Protein AF-A0AAP5C6S9-F1 (afdb_monomer_lite)

Secondary structure (DSSP, 8-state):
------------------------------------------------------------------PPPHHHHHHHHHHHHHHTTSSSGGG-EEEEEEE-TTS-EEEEEE-B-TTS-B---EEEEEESTTSSS-EEEES-THHHHHHHHHHT---

Organism: NCBI:txid86188

Structure (mmCIF, N/CA/C/O backbone):
data_AF-A0AAP5C6S9-F1
#
_entry.id   AF-A0AAP5C6S9-F1
#
loop_
_atom_site.group_PDB
_atom_site.id
_atom_site.type_symbol
_atom_site.label_atom_id
_atom_site.label_alt_id
_atom_site.label_comp_id
_atom_site.label_asym_id
_atom_site.label_entity_id
_atom_site.label_seq_id
_atom_site.pdbx_PDB_ins_code
_atom_site.Cartn_x
_atom_site.Cartn_y
_atom_site.Cartn_z
_atom_site.occupancy
_atom_site.B_iso_or_equiv
_atom_site.auth_seq_id
_atom_site.auth_comp_id
_atom_site.auth_asym_id
_atom_site.auth_atom_id
_atom_site.pdbx_PDB_model_num
ATOM 1 N N . MET A 1 1 ? -45.036 -60.422 27.571 1.00 41.84 1 MET A N 1
ATOM 2 C CA . MET A 1 1 ? -44.403 -61.386 26.641 1.00 41.84 1 MET A CA 1
ATOM 3 C C . MET A 1 1 ? -43.185 -60.678 26.048 1.00 41.84 1 MET A C 1
ATOM 5 O O . MET A 1 1 ? -43.382 -59.704 25.349 1.00 41.84 1 MET A O 1
ATOM 9 N N . LYS A 1 2 ? -42.000 -60.770 26.662 1.00 41.84 2 LYS A N 1
ATOM 10 C CA . LYS A 1 2 ? -40.972 -61.835 26.614 1.00 41.84 2 LYS A CA 1
ATOM 11 C C . LYS A 1 2 ? -40.140 -61.866 25.307 1.00 41.84 2 LYS A C 1
ATOM 13 O O . LYS A 1 2 ? -40.613 -62.441 24.343 1.00 41.84 2 LYS A O 1
ATOM 18 N N . ILE A 1 3 ? -38.904 -61.327 25.436 1.00 47.78 3 ILE A N 1
ATOM 19 C CA . ILE A 1 3 ? -37.559 -61.795 24.977 1.00 47.78 3 ILE A CA 1
ATOM 20 C C . ILE A 1 3 ? -37.392 -61.972 23.440 1.00 47.78 3 ILE A C 1
ATOM 22 O O . ILE A 1 3 ? -38.261 -62.531 22.799 1.00 47.78 3 ILE A O 1
ATOM 26 N N . SER A 1 4 ? -36.330 -61.571 22.728 1.00 49.06 4 SER A N 1
ATOM 27 C CA . SER A 1 4 ? -34.896 -61.514 23.050 1.00 49.06 4 SER A CA 1
ATOM 28 C C . SER A 1 4 ? -34.125 -60.734 21.971 1.00 49.06 4 SER A C 1
ATOM 30 O O . SER A 1 4 ? -34.441 -60.860 20.792 1.00 49.06 4 SER A O 1
ATOM 32 N N . HIS A 1 5 ? -33.059 -60.029 22.360 1.00 51.12 5 HIS A N 1
ATOM 33 C CA . HIS A 1 5 ? -31.910 -59.780 21.476 1.00 51.12 5 HIS A CA 1
ATOM 34 C C . HIS A 1 5 ? -31.039 -61.047 21.410 1.00 51.12 5 HIS A C 1
ATOM 36 O O . HIS A 1 5 ? -31.059 -61.837 22.360 1.00 51.12 5 HIS A O 1
ATOM 42 N N . PRO A 1 6 ? -30.182 -61.181 20.385 1.00 62.97 6 PRO A N 1
ATOM 43 C CA . PRO A 1 6 ? -28.791 -61.423 20.748 1.00 62.97 6 PRO A CA 1
ATOM 44 C C . PRO A 1 6 ? -27.806 -60.509 20.010 1.00 62.97 6 PRO A C 1
ATOM 46 O O . PRO A 1 6 ? -27.752 -60.433 18.786 1.00 62.97 6 PRO A O 1
ATOM 49 N N . VAL A 1 7 ? -26.994 -59.855 20.837 1.00 61.59 7 VAL A N 1
ATOM 50 C CA . VAL A 1 7 ? -25.655 -59.340 20.548 1.00 61.59 7 VAL A CA 1
ATOM 51 C C . VAL A 1 7 ? -24.711 -60.533 20.399 1.00 61.59 7 VAL A C 1
ATOM 53 O O . VAL A 1 7 ? -24.598 -61.299 21.350 1.00 61.59 7 VAL A O 1
ATOM 56 N N . VAL A 1 8 ? -24.027 -60.676 19.261 1.00 55.69 8 VAL A N 1
ATOM 57 C CA . VAL A 1 8 ? -22.912 -61.617 19.004 1.00 55.69 8 VAL A CA 1
ATOM 58 C C . VAL A 1 8 ? -22.185 -61.079 17.745 1.00 55.69 8 VAL A C 1
ATOM 60 O O . VAL A 1 8 ? -22.870 -60.747 16.789 1.00 55.69 8 VAL A O 1
ATOM 63 N N . LEU A 1 9 ? -20.870 -60.898 17.594 1.00 53.03 9 LEU A N 1
ATOM 64 C CA . LEU A 1 9 ? -19.683 -61.297 18.343 1.00 53.03 9 LEU A CA 1
ATOM 65 C C . LEU A 1 9 ? -18.568 -60.264 18.087 1.00 53.03 9 LEU A C 1
ATOM 67 O O . LEU A 1 9 ? -18.378 -59.771 16.977 1.00 53.03 9 LEU A O 1
ATOM 71 N N . VAL A 1 10 ? -17.820 -60.002 19.151 1.00 53.41 10 VAL A N 1
ATOM 72 C CA . VAL A 1 10 ? -16.503 -59.365 19.204 1.00 53.41 10 VAL A CA 1
ATOM 73 C C . VAL A 1 10 ? -15.441 -60.283 18.575 1.00 53.41 10 VAL A C 1
ATOM 75 O O . VAL A 1 10 ? -15.495 -61.492 18.768 1.00 53.41 10 VAL A O 1
ATOM 78 N N . GLY A 1 11 ? -14.430 -59.721 17.907 1.00 46.84 11 GLY A N 1
ATOM 79 C CA 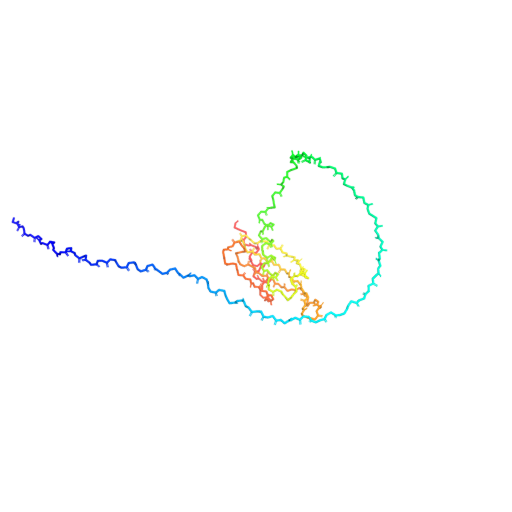. GLY A 1 11 ? -13.190 -60.433 17.550 1.00 46.84 11 GLY A CA 1
ATOM 80 C C . GLY A 1 11 ? -12.418 -59.690 16.459 1.00 46.84 11 GLY A C 1
ATOM 81 O O . GLY A 1 11 ? -12.682 -59.876 15.282 1.00 46.84 11 GLY A O 1
ATOM 82 N N . VAL A 1 12 ? -11.650 -58.648 16.787 1.00 57.97 12 VAL A N 1
ATOM 83 C CA . VAL A 1 12 ? -10.209 -58.707 17.117 1.00 57.97 12 VAL A CA 1
ATOM 84 C C . VAL A 1 12 ? -9.408 -59.546 16.119 1.00 57.97 12 VAL A C 1
ATOM 86 O O . VAL A 1 12 ? -9.286 -60.752 16.294 1.00 57.97 12 VAL A O 1
ATOM 89 N N . VAL A 1 13 ? -8.747 -58.882 15.165 1.00 55.34 13 VAL A N 1
ATOM 90 C CA . VAL A 1 13 ? -7.414 -59.303 14.715 1.00 55.34 13 VAL A CA 1
ATOM 91 C C . VAL A 1 13 ? -6.522 -58.068 14.587 1.00 55.34 13 VAL A C 1
ATOM 93 O O . VAL A 1 13 ? -6.676 -57.249 13.690 1.00 55.34 13 VAL A O 1
ATOM 96 N N . ALA A 1 14 ? -5.647 -57.962 15.585 1.00 51.06 14 ALA A N 1
ATOM 97 C CA . ALA A 1 14 ? -4.292 -57.423 15.585 1.00 51.06 14 ALA A CA 1
ATOM 98 C C . ALA A 1 14 ? -3.964 -56.202 14.707 1.00 51.06 14 ALA A C 1
ATOM 100 O O . ALA A 1 14 ? -3.798 -56.279 13.492 1.00 51.06 14 ALA A O 1
ATOM 101 N N . ALA A 1 15 ? -3.675 -55.102 15.404 1.00 46.59 15 ALA A N 1
ATOM 102 C CA . ALA A 1 15 ? -2.743 -54.089 14.946 1.00 46.59 15 ALA A CA 1
ATOM 103 C C . ALA A 1 15 ? -1.389 -54.729 14.591 1.00 46.59 15 ALA A C 1
ATOM 105 O O . ALA A 1 15 ? -0.768 -55.380 15.432 1.00 46.59 15 ALA A O 1
ATOM 106 N N . VAL A 1 16 ? -0.901 -54.479 13.378 1.00 53.50 16 VAL A N 1
ATOM 107 C CA . VAL A 1 16 ? 0.527 -54.573 13.068 1.00 53.50 16 VAL A CA 1
ATOM 108 C C . VAL A 1 16 ? 1.014 -53.149 12.851 1.00 53.50 16 VAL A C 1
ATOM 110 O O . VAL A 1 16 ? 0.911 -52.584 11.765 1.00 53.50 16 VAL A O 1
ATOM 113 N N . ALA A 1 17 ? 1.498 -52.544 13.932 1.00 47.81 17 ALA A N 1
ATOM 114 C CA . ALA A 1 17 ? 2.288 -51.329 13.871 1.00 47.81 17 ALA A CA 1
ATOM 115 C C . ALA A 1 17 ? 3.675 -51.700 13.328 1.00 47.81 17 ALA A C 1
ATOM 117 O O . ALA A 1 17 ? 4.542 -52.153 14.072 1.00 47.81 17 ALA A O 1
ATOM 118 N N . ALA A 1 18 ? 3.883 -51.533 12.023 1.00 54.06 18 ALA A N 1
ATOM 119 C CA . ALA A 1 18 ? 5.223 -51.495 11.459 1.00 54.06 18 ALA A CA 1
ATOM 120 C C . ALA A 1 18 ? 5.743 -50.059 11.587 1.00 54.06 18 ALA A C 1
ATOM 122 O O . ALA A 1 18 ? 5.424 -49.177 10.791 1.00 54.06 18 ALA A O 1
ATOM 123 N N . ALA A 1 19 ? 6.515 -49.826 12.645 1.00 51.94 19 ALA A N 1
ATOM 124 C CA . ALA A 1 19 ? 7.357 -48.654 12.774 1.00 51.94 19 ALA A CA 1
ATOM 125 C C . ALA A 1 19 ? 8.422 -48.683 11.668 1.00 51.94 19 ALA A C 1
ATOM 127 O O . ALA A 1 19 ? 9.281 -49.561 11.648 1.00 51.94 19 ALA A O 1
ATOM 128 N N . ALA A 1 20 ? 8.380 -47.713 10.762 1.00 56.59 20 ALA A N 1
ATOM 129 C CA . ALA A 1 20 ? 9.511 -47.370 9.914 1.00 56.59 20 ALA A CA 1
ATOM 130 C C . ALA A 1 20 ? 9.600 -45.844 9.859 1.00 56.59 20 ALA A C 1
ATOM 132 O O . ALA A 1 20 ? 8.823 -45.156 9.201 1.00 56.59 20 ALA A O 1
ATOM 133 N N . THR A 1 21 ? 10.529 -45.325 10.652 1.00 49.12 21 THR A N 1
ATOM 134 C CA . THR A 1 21 ? 11.008 -43.946 10.663 1.00 49.12 21 THR A CA 1
ATOM 135 C C . THR A 1 21 ? 11.398 -43.500 9.255 1.00 49.12 21 THR A C 1
ATOM 137 O O . THR A 1 21 ? 12.398 -43.974 8.718 1.00 49.12 21 THR A O 1
ATOM 140 N N . TRP A 1 22 ? 10.657 -42.559 8.668 1.00 53.88 22 TRP A N 1
ATOM 141 C CA . TRP A 1 22 ? 11.114 -41.833 7.482 1.00 53.88 22 TRP A CA 1
ATOM 142 C C . TRP A 1 22 ? 12.163 -40.806 7.910 1.00 53.88 22 TRP A C 1
ATOM 144 O O . TRP A 1 22 ? 11.858 -39.684 8.310 1.00 53.88 22 TRP A O 1
ATOM 154 N N . MET A 1 23 ? 13.419 -41.250 7.887 1.00 55.03 23 MET A N 1
ATOM 155 C CA . MET A 1 23 ? 14.596 -40.401 7.996 1.00 55.03 23 MET A CA 1
ATOM 156 C C . MET A 1 23 ? 14.756 -39.559 6.726 1.00 55.03 23 MET A C 1
ATOM 158 O O . MET A 1 23 ? 14.688 -40.056 5.605 1.00 55.03 23 MET A O 1
ATOM 162 N N . HIS A 1 24 ? 14.995 -38.271 6.958 1.00 53.75 24 HIS A N 1
ATOM 163 C CA . HIS A 1 24 ? 15.529 -37.278 6.031 1.00 53.75 24 HIS A CA 1
ATOM 164 C C . HIS A 1 24 ? 16.651 -37.858 5.149 1.00 53.75 24 HIS A C 1
ATOM 166 O O . HIS A 1 24 ? 17.688 -38.267 5.671 1.00 53.75 24 HIS A O 1
ATOM 172 N N . GLN A 1 25 ? 16.490 -37.822 3.824 1.00 60.97 25 GLN A N 1
ATOM 173 C CA . GLN A 1 25 ? 17.585 -38.086 2.887 1.00 60.97 25 GLN A CA 1
ATOM 174 C C . GLN A 1 25 ? 18.036 -36.766 2.255 1.00 60.97 25 GLN A C 1
ATOM 176 O O . GLN A 1 25 ? 17.544 -36.322 1.221 1.00 60.97 25 GLN A O 1
ATOM 181 N N . SER A 1 26 ? 18.986 -36.128 2.926 1.00 56.62 26 SER A N 1
ATOM 182 C CA . SER A 1 26 ? 19.771 -35.009 2.419 1.00 56.62 26 SER A CA 1
ATOM 183 C C . SER A 1 26 ? 20.707 -35.522 1.320 1.00 56.62 26 SER A C 1
ATOM 185 O O . SER A 1 26 ? 21.606 -36.314 1.605 1.00 56.62 26 SER A O 1
ATOM 187 N N . HIS A 1 27 ? 20.545 -35.069 0.077 1.00 67.62 27 HIS A N 1
ATOM 188 C CA . HIS A 1 27 ? 21.575 -35.242 -0.949 1.00 67.62 27 HIS A CA 1
ATOM 189 C C . HIS A 1 27 ? 22.386 -33.954 -1.065 1.00 67.62 27 HIS A C 1
ATOM 191 O O . HIS A 1 27 ? 21.922 -32.951 -1.596 1.00 67.62 27 HIS A O 1
ATOM 197 N N . ASN A 1 28 ? 23.601 -33.993 -0.524 1.00 55.22 28 ASN A N 1
ATOM 198 C CA . ASN A 1 28 ? 24.569 -32.909 -0.569 1.00 55.22 28 ASN A CA 1
ATOM 199 C C . ASN A 1 28 ? 25.974 -33.513 -0.693 1.00 55.22 28 ASN A C 1
ATOM 201 O O . ASN A 1 28 ? 26.494 -33.930 0.333 1.00 55.22 28 ASN A O 1
ATOM 205 N N . ILE A 1 29 ? 26.565 -33.592 -1.899 1.00 51.78 29 ILE A N 1
ATOM 206 C CA . ILE A 1 29 ? 28.019 -33.782 -2.144 1.00 51.78 29 ILE A CA 1
ATOM 207 C C . ILE A 1 29 ? 28.365 -33.196 -3.537 1.00 51.78 29 ILE A C 1
ATOM 209 O O . ILE A 1 29 ? 27.855 -33.707 -4.527 1.00 51.78 29 ILE A O 1
ATOM 213 N N . ARG A 1 30 ? 29.002 -32.010 -3.634 1.00 57.19 30 ARG A N 1
ATOM 214 C CA . ARG A 1 30 ? 30.453 -31.623 -3.684 1.00 57.19 30 ARG A CA 1
ATOM 215 C C . ARG A 1 30 ? 30.980 -31.467 -5.144 1.00 57.19 30 ARG A C 1
ATOM 217 O O . ARG A 1 30 ? 30.258 -31.804 -6.071 1.00 57.19 30 ARG A O 1
ATOM 224 N N . PRO A 1 31 ? 32.234 -31.031 -5.382 1.00 54.34 31 PRO A N 1
ATOM 225 C CA . PRO A 1 31 ? 32.748 -29.659 -5.310 1.00 54.34 31 PRO A CA 1
ATOM 226 C C . PRO A 1 31 ? 33.393 -29.251 -6.660 1.00 54.34 31 PRO A C 1
ATOM 228 O O . PRO A 1 31 ? 33.575 -30.083 -7.549 1.00 54.34 31 PRO A O 1
ATOM 231 N N . LYS A 1 32 ? 33.828 -27.999 -6.815 1.00 51.34 32 LYS A N 1
ATOM 232 C CA . LYS A 1 32 ? 34.943 -27.718 -7.728 1.00 51.34 32 LYS A CA 1
ATOM 233 C C . LYS A 1 32 ? 35.836 -26.649 -7.128 1.00 51.34 32 LYS A C 1
ATOM 235 O O . LYS A 1 32 ? 35.381 -25.546 -6.843 1.00 51.34 32 LYS A O 1
ATOM 240 N N . ASP A 1 33 ? 37.064 -27.074 -6.885 1.00 55.94 33 ASP A N 1
ATOM 241 C CA . ASP A 1 33 ? 38.154 -26.315 -6.309 1.00 55.94 33 ASP A CA 1
ATOM 242 C C . ASP A 1 33 ? 38.576 -25.128 -7.187 1.00 55.94 33 ASP A C 1
ATOM 244 O O . ASP A 1 33 ? 38.480 -25.152 -8.418 1.00 55.94 33 ASP A O 1
ATOM 248 N N . ASP A 1 34 ? 39.047 -24.111 -6.471 1.00 51.47 34 ASP A N 1
ATOM 249 C CA . ASP A 1 34 ? 39.753 -22.896 -6.879 1.00 51.47 34 ASP A CA 1
ATOM 250 C C . ASP A 1 34 ? 40.987 -23.198 -7.761 1.00 51.47 34 ASP A C 1
ATOM 252 O O . ASP A 1 34 ? 41.536 -24.306 -7.727 1.00 51.47 34 ASP A O 1
ATOM 256 N N . PRO A 1 35 ? 41.517 -22.196 -8.483 1.00 59.31 35 PRO A N 1
ATOM 257 C CA . PRO A 1 35 ? 42.780 -21.674 -7.961 1.00 59.31 35 PRO A CA 1
ATOM 258 C C . PRO A 1 35 ? 42.930 -20.147 -8.001 1.00 59.31 35 PRO A C 1
ATOM 260 O O . PRO A 1 35 ? 42.642 -19.460 -8.982 1.00 59.31 35 PRO A O 1
ATOM 263 N N . THR A 1 36 ? 43.520 -19.674 -6.910 1.00 57.69 36 THR A N 1
ATOM 264 C CA . THR A 1 36 ? 43.926 -18.310 -6.588 1.00 57.69 36 THR A CA 1
ATOM 265 C C . THR A 1 36 ? 45.154 -17.907 -7.410 1.00 57.69 36 THR A C 1
ATOM 267 O O . THR A 1 36 ? 45.991 -18.755 -7.733 1.00 57.69 36 THR A O 1
ATOM 270 N N . PRO A 1 37 ? 45.354 -16.604 -7.664 1.00 53.97 37 PRO A N 1
ATOM 271 C CA . PRO A 1 37 ? 46.648 -16.025 -7.286 1.00 53.97 37 PRO A CA 1
ATOM 272 C C . PRO A 1 37 ? 46.511 -14.767 -6.423 1.00 53.97 37 PRO A C 1
ATOM 274 O O . PRO A 1 37 ? 45.750 -13.847 -6.713 1.00 53.97 37 PRO A O 1
ATOM 277 N N . GLN A 1 38 ? 47.301 -14.758 -5.353 1.00 54.00 38 GLN A N 1
ATOM 278 C CA . GLN A 1 38 ? 47.535 -13.637 -4.452 1.00 54.00 38 GLN A CA 1
ATOM 279 C C . GLN A 1 38 ? 48.297 -12.506 -5.154 1.00 54.00 38 GLN A C 1
ATOM 281 O O . GLN A 1 38 ? 49.195 -12.789 -5.942 1.00 54.00 38 GLN A O 1
ATOM 286 N N . LEU A 1 39 ? 48.050 -11.254 -4.759 1.00 50.62 39 LEU A N 1
ATOM 287 C CA . LEU A 1 39 ? 49.121 -10.306 -4.435 1.00 50.62 39 LEU A CA 1
ATOM 288 C C . LEU A 1 39 ? 48.581 -9.166 -3.558 1.00 50.62 39 LEU A C 1
ATOM 290 O O . LEU A 1 39 ? 47.390 -8.879 -3.518 1.00 50.62 39 LEU A O 1
ATOM 294 N N . SER A 1 40 ? 49.490 -8.579 -2.802 1.00 48.34 40 SER A N 1
ATOM 295 C CA . SER A 1 40 ? 49.336 -8.223 -1.402 1.00 48.34 40 SER A CA 1
ATOM 296 C C . SER A 1 40 ? 49.738 -6.776 -1.098 1.00 48.34 40 SER A C 1
ATOM 298 O O . SER A 1 40 ? 50.431 -6.132 -1.882 1.00 48.34 40 SER A O 1
ATOM 300 N N . HIS A 1 41 ? 49.394 -6.375 0.132 1.00 47.50 41 HIS A N 1
ATOM 301 C CA . HIS A 1 41 ? 49.999 -5.337 0.981 1.00 47.50 41 HIS A CA 1
ATOM 302 C C . HIS A 1 41 ? 49.346 -3.950 1.016 1.00 47.50 41 HIS A C 1
ATOM 304 O O . HIS A 1 41 ? 49.225 -3.240 0.025 1.00 47.50 41 HIS A O 1
ATOM 310 N N . GLY A 1 42 ? 49.030 -3.563 2.252 1.00 40.62 42 GLY A N 1
ATOM 311 C CA . GLY A 1 42 ? 48.602 -2.241 2.687 1.00 40.62 42 GLY A CA 1
ATOM 312 C C . GLY A 1 42 ? 48.307 -2.276 4.185 1.00 40.62 42 GLY A C 1
ATOM 313 O O . GLY A 1 42 ? 47.170 -2.092 4.596 1.00 40.62 42 GLY A O 1
ATOM 314 N N . SER A 1 43 ? 49.318 -2.641 4.978 1.00 51.91 43 SER A N 1
ATOM 315 C CA . SER A 1 43 ? 49.295 -2.615 6.440 1.00 51.91 43 SER A CA 1
ATOM 316 C C . SER A 1 43 ? 49.257 -1.178 6.936 1.00 51.91 43 SER A C 1
ATOM 318 O O . SER A 1 43 ? 50.215 -0.470 6.668 1.00 51.91 43 SER A O 1
ATOM 320 N N . GLU A 1 44 ? 48.273 -0.815 7.757 1.00 46.88 44 GLU A N 1
ATOM 321 C CA . GLU A 1 44 ? 48.501 0.046 8.923 1.00 46.88 44 GLU A CA 1
ATOM 322 C C . GLU A 1 44 ? 47.615 -0.444 10.072 1.00 46.88 44 GLU A C 1
ATOM 324 O O . GLU A 1 44 ? 46.387 -0.423 10.023 1.00 46.88 44 GLU A O 1
ATOM 329 N N . ALA A 1 45 ? 48.283 -0.968 11.096 1.00 47.56 45 ALA A N 1
ATOM 330 C CA . ALA A 1 45 ? 47.705 -1.304 12.380 1.00 47.56 45 ALA A CA 1
ATOM 331 C C . ALA A 1 45 ? 47.644 -0.044 13.250 1.00 47.56 45 ALA A C 1
ATOM 333 O O . ALA A 1 45 ? 48.593 0.737 13.255 1.00 47.56 45 ALA A O 1
ATOM 334 N N . SER A 1 46 ? 46.598 0.096 14.062 1.00 45.16 46 SER A N 1
ATOM 335 C CA . SER A 1 46 ? 46.701 0.714 15.392 1.00 45.16 46 SER A CA 1
ATOM 336 C C . SER A 1 46 ? 45.508 0.319 16.258 1.00 45.16 46 SER A C 1
ATOM 338 O O . SER A 1 46 ? 44.432 0.901 16.210 1.00 45.16 46 SER A O 1
ATOM 340 N N . THR A 1 47 ? 45.727 -0.771 16.987 1.00 34.53 47 THR A N 1
ATOM 341 C CA . THR A 1 47 ? 45.539 -0.936 18.433 1.00 34.53 47 THR A CA 1
ATOM 342 C C . THR A 1 47 ? 44.816 0.183 19.190 1.00 34.53 47 THR A C 1
ATOM 344 O O . THR A 1 47 ? 45.350 1.279 19.290 1.00 34.53 47 THR A O 1
ATOM 347 N N . THR A 1 48 ? 43.725 -0.174 19.872 1.00 36.28 48 THR A N 1
ATOM 348 C CA . THR A 1 48 ? 43.518 -0.043 21.335 1.00 36.28 48 THR A CA 1
ATOM 349 C C . THR A 1 48 ? 42.308 -0.923 21.696 1.00 36.28 48 THR A C 1
ATOM 351 O O . THR A 1 48 ? 41.246 -0.814 21.098 1.00 36.28 48 THR A O 1
ATOM 354 N N . SER A 1 49 ? 42.503 -2.044 22.395 1.00 49.50 49 SER A N 1
ATOM 355 C CA . SER A 1 49 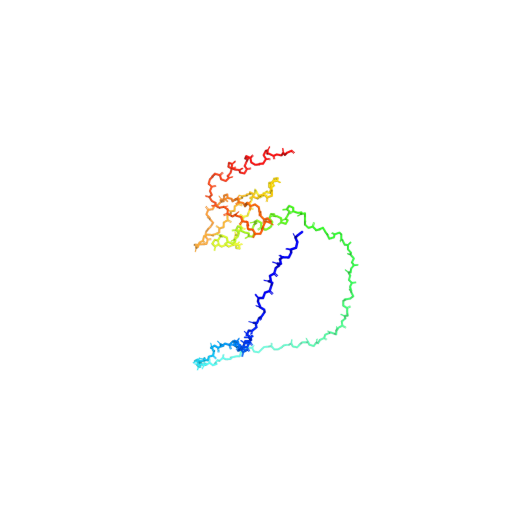? 42.574 -2.178 23.863 1.00 49.50 49 SER A CA 1
ATOM 356 C C . SER A 1 49 ? 41.290 -1.717 24.551 1.00 49.50 49 SER A C 1
ATOM 358 O O . SER A 1 49 ? 40.896 -0.564 24.437 1.00 49.50 49 SER A O 1
ATOM 360 N N . GLY A 1 50 ? 40.639 -2.674 25.213 1.00 48.12 50 GLY A N 1
ATOM 361 C CA . GLY A 1 50 ? 39.262 -2.582 25.671 1.00 48.12 50 GLY A CA 1
ATOM 362 C C . GLY A 1 50 ? 38.983 -1.615 26.813 1.00 48.12 50 GLY A C 1
ATOM 363 O O . GLY A 1 50 ? 39.876 -1.136 27.501 1.00 48.12 50 GLY A O 1
ATOM 364 N N . GLU A 1 51 ? 37.687 -1.430 27.034 1.00 46.41 51 GLU A N 1
ATOM 365 C CA . GLU A 1 51 ? 37.118 -0.893 28.259 1.00 46.41 51 GLU A CA 1
ATOM 366 C C . GLU A 1 51 ? 35.998 -1.842 28.688 1.00 46.41 51 GLU A C 1
ATOM 368 O O . GLU A 1 51 ? 35.224 -2.361 27.879 1.00 46.41 51 GLU A O 1
ATOM 373 N N . ALA A 1 52 ? 36.012 -2.115 29.980 1.00 50.91 52 ALA A N 1
ATOM 374 C CA . ALA A 1 52 ? 35.246 -3.115 30.674 1.00 50.91 52 ALA A CA 1
ATOM 375 C C . ALA A 1 52 ? 33.725 -2.943 30.570 1.00 50.91 52 ALA A C 1
ATOM 377 O O . ALA A 1 52 ? 33.177 -1.853 30.407 1.00 50.91 52 ALA A O 1
ATOM 378 N N . SER A 1 53 ? 33.052 -4.070 30.787 1.00 51.56 53 SER A N 1
ATOM 379 C CA . SER A 1 53 ? 31.661 -4.166 31.201 1.00 51.56 53 SER A CA 1
ATOM 380 C C . SER A 1 53 ? 31.303 -3.113 32.255 1.00 51.56 53 SER A C 1
ATOM 382 O O . SER A 1 53 ? 31.740 -3.195 33.402 1.00 51.56 53 SER A O 1
ATOM 384 N N . ALA A 1 54 ? 30.415 -2.197 31.886 1.00 56.69 54 ALA A N 1
ATOM 385 C CA . ALA A 1 54 ? 29.490 -1.571 32.815 1.00 56.69 54 ALA A CA 1
ATOM 386 C C . ALA A 1 54 ? 28.101 -2.174 32.543 1.00 56.69 54 ALA A C 1
ATOM 388 O O . ALA A 1 54 ? 27.697 -2.248 31.378 1.00 56.69 54 ALA A O 1
ATOM 389 N N . PRO A 1 55 ? 27.350 -2.628 33.562 1.00 47.62 55 PRO A N 1
ATOM 390 C CA . PRO A 1 55 ? 25.949 -2.943 33.356 1.00 47.62 55 PRO A CA 1
ATOM 391 C C . PRO A 1 55 ? 25.249 -1.632 32.990 1.00 47.62 55 PRO A C 1
ATOM 393 O O . PRO A 1 55 ? 25.175 -0.718 33.811 1.00 47.62 55 PRO A O 1
ATOM 396 N N . VAL A 1 56 ? 24.730 -1.525 31.763 1.00 48.50 56 VAL A N 1
ATOM 397 C CA . VAL A 1 56 ? 23.689 -0.534 31.478 1.00 48.50 56 VAL A CA 1
ATOM 398 C C . VAL A 1 56 ? 22.490 -0.956 32.311 1.00 48.50 56 VAL A C 1
ATOM 400 O O . VAL A 1 56 ? 21.718 -1.848 31.958 1.00 48.50 56 VAL A O 1
ATOM 403 N N . ALA A 1 57 ? 22.422 -0.344 33.488 1.00 48.56 57 ALA A N 1
ATOM 404 C CA . ALA A 1 57 ? 21.265 -0.327 34.342 1.00 48.56 57 ALA A CA 1
ATOM 405 C C . ALA A 1 57 ? 20.051 0.040 33.488 1.00 48.56 57 ALA A C 1
ATOM 407 O O . ALA A 1 57 ? 20.059 1.007 32.725 1.00 48.56 57 ALA A O 1
ATOM 408 N N . GLN A 1 58 ? 19.018 -0.783 33.623 1.00 51.19 58 GLN A N 1
ATOM 409 C CA . GLN A 1 58 ? 17.688 -0.555 33.095 1.00 51.19 58 GLN A CA 1
ATOM 410 C C . GLN A 1 58 ? 17.269 0.899 33.329 1.00 51.19 58 GLN A C 1
ATOM 412 O O . GLN A 1 58 ? 17.153 1.338 34.471 1.00 51.19 58 GLN A O 1
ATOM 417 N N . GLN A 1 59 ? 16.951 1.614 32.254 1.00 49.78 59 GLN A N 1
ATOM 418 C CA . GLN A 1 59 ? 16.107 2.799 32.345 1.00 49.78 59 GLN A CA 1
ATOM 419 C C . GLN A 1 59 ? 14.738 2.467 31.759 1.00 49.78 59 GLN A C 1
ATOM 421 O O . GLN A 1 59 ? 14.360 2.877 30.667 1.00 49.78 59 GLN A O 1
ATOM 426 N N . HIS A 1 60 ? 13.989 1.685 32.542 1.00 51.00 60 HIS A N 1
ATOM 427 C CA . HIS A 1 60 ? 12.534 1.732 32.541 1.00 51.00 60 HIS A CA 1
ATOM 428 C C . HIS A 1 60 ? 12.108 3.084 33.131 1.00 51.00 60 HIS A C 1
ATOM 430 O O . HIS A 1 60 ? 11.872 3.197 34.329 1.00 51.00 60 HIS A O 1
ATOM 436 N N . SER A 1 61 ? 12.013 4.100 32.277 1.00 52.03 61 SER A N 1
ATOM 437 C CA . SER A 1 61 ? 11.344 5.368 32.581 1.00 52.03 61 SER A CA 1
ATOM 438 C C . SER A 1 61 ? 10.379 5.650 31.437 1.00 52.03 61 SER A C 1
ATOM 440 O O . SER A 1 61 ? 10.727 6.258 30.428 1.00 52.03 61 SER A O 1
ATOM 442 N N . ALA A 1 62 ? 9.184 5.081 31.576 1.00 61.03 62 ALA A N 1
ATOM 443 C CA . ALA A 1 62 ? 8.125 5.053 30.583 1.00 61.03 62 ALA A CA 1
ATOM 444 C C . ALA A 1 62 ? 7.610 6.465 30.252 1.00 61.03 62 ALA A C 1
ATOM 446 O O . ALA A 1 62 ? 6.737 7.003 30.932 1.00 61.03 62 ALA A O 1
ATOM 447 N N . ALA A 1 63 ? 8.083 7.025 29.138 1.00 60.84 63 ALA A N 1
ATOM 448 C CA . ALA A 1 63 ? 7.189 7.791 28.275 1.00 60.84 63 ALA A CA 1
ATOM 449 C C . ALA A 1 63 ? 5.974 6.899 27.943 1.00 60.84 63 ALA A C 1
ATOM 451 O O . ALA A 1 63 ? 6.143 5.675 27.874 1.00 60.84 63 ALA A O 1
ATOM 452 N N . PRO A 1 64 ? 4.757 7.442 27.751 1.00 58.59 64 PRO A N 1
ATOM 453 C CA . PRO A 1 64 ? 3.647 6.623 27.291 1.00 58.59 64 PRO A CA 1
ATOM 454 C C . PRO A 1 64 ? 4.088 5.980 25.978 1.00 58.59 64 PRO A C 1
ATOM 456 O O . PRO A 1 64 ? 4.306 6.669 24.985 1.00 58.59 64 PRO A O 1
ATOM 459 N N . VAL A 1 65 ? 4.290 4.661 25.993 1.00 56.94 65 VAL A N 1
ATOM 460 C CA . VAL A 1 65 ? 4.514 3.886 24.779 1.00 56.94 65 VAL A CA 1
ATOM 461 C C . VAL A 1 65 ? 3.189 3.961 24.041 1.00 56.94 65 VAL A C 1
ATOM 463 O O . VAL A 1 65 ? 2.278 3.179 24.309 1.00 56.94 65 VAL A O 1
ATOM 466 N N . THR A 1 66 ? 3.041 4.987 23.206 1.00 66.31 66 THR A N 1
ATOM 467 C CA . THR A 1 66 ? 1.878 5.195 22.357 1.00 66.31 66 THR A CA 1
ATOM 468 C C . THR A 1 66 ? 1.807 3.996 21.432 1.00 66.31 66 THR A C 1
ATOM 470 O O . THR A 1 66 ? 2.488 3.938 20.411 1.00 66.31 66 THR A O 1
ATOM 473 N N . GLN A 1 67 ? 1.030 2.991 21.834 1.00 65.94 67 GLN A N 1
ATOM 474 C CA . GLN A 1 67 ? 0.703 1.879 20.961 1.00 65.94 67 GLN A CA 1
ATOM 475 C C . GLN A 1 67 ? 0.094 2.491 19.693 1.00 65.94 67 GLN A C 1
ATOM 477 O O . GLN A 1 67 ? -0.784 3.356 19.816 1.00 65.94 67 GLN A O 1
ATOM 482 N N . PRO A 1 68 ? 0.566 2.117 18.492 1.00 78.00 68 PRO A N 1
ATOM 483 C CA . PRO A 1 68 ? -0.007 2.641 17.264 1.00 78.00 68 PRO A CA 1
ATOM 484 C C . PRO A 1 68 ? -1.498 2.322 17.266 1.00 78.00 68 PRO A C 1
ATOM 486 O O . PRO A 1 68 ? -1.890 1.192 17.581 1.00 78.00 68 PRO A O 1
ATOM 489 N N . SER A 1 69 ? -2.327 3.320 16.952 1.00 86.25 69 SER A N 1
ATOM 490 C CA . SER A 1 69 ? -3.772 3.124 16.909 1.00 86.25 69 SER A CA 1
ATOM 491 C C . SER A 1 69 ? -4.116 1.967 15.959 1.00 86.25 69 SER A C 1
ATOM 493 O O . SER A 1 69 ? -3.361 1.696 15.016 1.00 86.25 69 SER A O 1
ATOM 495 N N . PRO A 1 70 ? -5.246 1.271 16.171 1.00 86.12 70 PRO A N 1
ATOM 496 C CA . PRO A 1 70 ? -5.661 0.177 15.296 1.00 86.12 70 PRO A CA 1
ATOM 497 C C . PRO A 1 70 ? -5.654 0.568 13.811 1.00 86.12 70 PRO A C 1
ATOM 499 O O . PRO A 1 70 ? -5.237 -0.221 12.967 1.00 86.12 70 PRO A O 1
ATOM 502 N N . ASP A 1 71 ? -6.029 1.810 13.494 1.00 89.00 71 ASP A N 1
ATOM 503 C CA . ASP A 1 71 ? -6.035 2.318 12.121 1.00 89.00 71 ASP A CA 1
ATOM 504 C C . ASP A 1 71 ? -4.627 2.398 11.519 1.00 89.00 71 ASP A C 1
ATOM 506 O O . ASP A 1 71 ? -4.438 2.010 10.367 1.00 89.00 71 ASP A O 1
ATOM 510 N N . VAL A 1 72 ? -3.625 2.829 12.296 1.00 91.81 72 VAL A N 1
ATOM 511 C CA . VAL A 1 72 ? -2.221 2.858 11.849 1.00 91.81 72 VAL A CA 1
ATOM 512 C C . VAL A 1 72 ? -1.737 1.447 11.521 1.00 91.81 72 VAL A C 1
ATOM 514 O O . VAL A 1 72 ? -1.090 1.249 10.496 1.00 91.81 72 VAL A O 1
ATOM 517 N N . GLN A 1 73 ? -2.094 0.455 12.341 1.00 93.38 73 GLN A N 1
ATOM 518 C CA . GLN A 1 73 ? -1.713 -0.940 12.101 1.00 93.38 73 GLN A CA 1
ATOM 519 C C . GLN A 1 73 ? -2.391 -1.504 10.845 1.00 93.38 73 GLN A C 1
ATOM 521 O O . GLN A 1 73 ? -1.729 -2.103 10.004 1.00 93.38 73 GLN A O 1
ATOM 526 N N . VAL A 1 74 ? -3.694 -1.264 10.668 1.00 95.12 74 VAL A N 1
ATOM 527 C CA . VAL A 1 74 ? -4.455 -1.674 9.473 1.00 95.12 74 VAL A CA 1
ATOM 528 C C . VAL A 1 74 ? -3.882 -1.062 8.198 1.00 95.12 74 VAL A C 1
ATOM 530 O O . VAL A 1 74 ? -3.703 -1.767 7.205 1.00 95.12 74 VAL A O 1
ATOM 533 N N . ILE A 1 75 ? -3.557 0.229 8.228 1.00 96.69 75 ILE A N 1
ATOM 534 C CA . ILE A 1 75 ? -2.957 0.924 7.090 1.00 96.69 75 ILE A CA 1
ATOM 535 C C . ILE A 1 75 ? -1.558 0.375 6.791 1.00 96.69 75 ILE A C 1
ATOM 537 O O . ILE A 1 75 ? -1.250 0.127 5.627 1.00 96.69 75 ILE A O 1
ATOM 541 N N . ALA A 1 76 ? -0.734 0.127 7.812 1.00 96.75 76 ALA A N 1
ATOM 542 C CA . ALA A 1 76 ? 0.595 -0.452 7.631 1.00 96.75 76 ALA A CA 1
ATOM 543 C C . ALA A 1 76 ? 0.530 -1.858 7.006 1.00 96.75 76 ALA A C 1
ATOM 545 O O . ALA A 1 76 ? 1.252 -2.140 6.048 1.00 96.75 76 ALA A O 1
ATOM 546 N N . THR A 1 77 ? -0.381 -2.717 7.478 1.00 96.56 77 THR A N 1
ATOM 547 C CA . THR A 1 77 ? -0.621 -4.040 6.881 1.00 96.56 77 THR A CA 1
ATOM 548 C C . THR A 1 77 ? -1.056 -3.914 5.422 1.00 96.56 77 THR A C 1
ATOM 550 O O . THR A 1 77 ? -0.491 -4.577 4.554 1.00 96.56 77 THR A O 1
ATOM 553 N N . ALA A 1 78 ? -2.003 -3.022 5.120 1.00 97.81 78 ALA A N 1
ATOM 554 C CA . ALA A 1 78 ? -2.450 -2.779 3.752 1.00 97.81 78 ALA A CA 1
ATOM 555 C C . ALA A 1 78 ? -1.309 -2.308 2.836 1.00 97.81 78 ALA A C 1
ATOM 557 O O . ALA A 1 78 ? -1.163 -2.822 1.731 1.00 97.81 78 ALA A O 1
ATOM 558 N N . GLN A 1 79 ? -0.463 -1.381 3.293 1.00 98.38 79 GLN A N 1
ATOM 559 C CA . GLN A 1 79 ? 0.697 -0.921 2.526 1.00 98.38 79 GLN A CA 1
ATOM 560 C C . GLN A 1 79 ? 1.693 -2.053 2.255 1.00 98.38 79 GLN A C 1
ATOM 562 O O . GLN A 1 79 ? 2.207 -2.141 1.142 1.00 98.38 79 GLN A O 1
ATOM 567 N N . SER A 1 80 ? 1.931 -2.941 3.226 1.00 98.25 80 SER A N 1
ATOM 568 C CA . SER A 1 80 ? 2.767 -4.131 3.024 1.00 98.25 80 SER A CA 1
ATOM 569 C C . SER A 1 80 ? 2.190 -5.048 1.943 1.00 98.25 80 SER A C 1
ATOM 571 O O . SER A 1 80 ? 2.898 -5.431 1.019 1.00 98.25 80 SER A O 1
ATOM 573 N N . LEU A 1 81 ? 0.884 -5.326 1.998 1.00 98.19 81 LEU A N 1
ATOM 574 C CA . LEU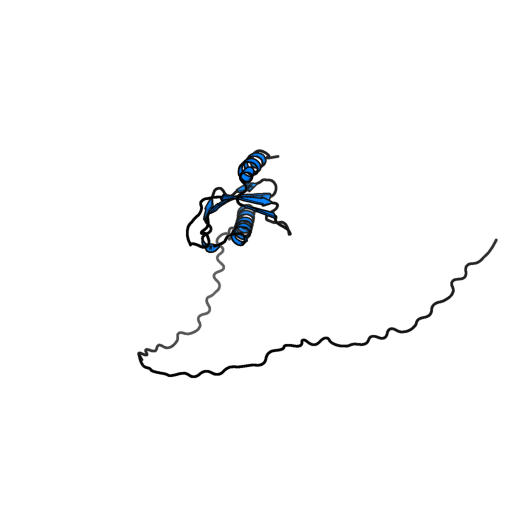 A 1 81 ? 0.205 -6.164 1.005 1.00 98.19 81 LEU A CA 1
ATOM 575 C C . LEU A 1 81 ? 0.259 -5.565 -0.406 1.00 98.19 81 LEU A C 1
ATOM 577 O O . LEU A 1 81 ? 0.382 -6.298 -1.386 1.00 98.19 81 LEU A O 1
ATOM 581 N N . VAL A 1 82 ? 0.170 -4.235 -0.525 1.00 98.44 82 VAL A N 1
ATOM 582 C CA . VAL A 1 82 ? 0.346 -3.545 -1.810 1.00 98.44 82 VAL A CA 1
ATOM 583 C C . VAL A 1 82 ? 1.787 -3.673 -2.290 1.00 98.44 82 VAL A C 1
ATOM 585 O O . VAL A 1 82 ? 1.994 -4.010 -3.454 1.00 98.44 82 VAL A O 1
ATOM 588 N N . LYS A 1 83 ? 2.773 -3.440 -1.412 1.00 98.44 83 LYS A N 1
ATOM 589 C CA . LYS A 1 83 ? 4.205 -3.547 -1.733 1.00 98.44 83 LYS A CA 1
ATOM 590 C C . LYS A 1 83 ? 4.561 -4.900 -2.346 1.00 98.44 83 LYS A C 1
ATOM 592 O O . LYS A 1 83 ? 5.255 -4.922 -3.358 1.00 98.44 83 LYS A O 1
ATOM 597 N N . ASP A 1 84 ? 4.002 -5.991 -1.828 1.00 97.88 84 ASP A N 1
ATOM 598 C CA . ASP A 1 84 ? 4.216 -7.356 -2.335 1.00 97.88 84 ASP A CA 1
ATOM 599 C C . ASP A 1 84 ? 3.739 -7.572 -3.786 1.00 97.88 84 ASP A C 1
ATOM 601 O O . ASP A 1 84 ? 4.051 -8.589 -4.410 1.00 97.88 84 ASP A O 1
ATOM 605 N N . ARG A 1 85 ? 2.954 -6.639 -4.342 1.00 96.94 85 ARG A N 1
ATOM 606 C CA . ARG A 1 85 ? 2.473 -6.669 -5.733 1.00 96.94 85 ARG A CA 1
ATOM 607 C C . ARG A 1 85 ? 3.266 -5.763 -6.675 1.00 96.94 85 ARG A C 1
ATOM 609 O O . ARG A 1 85 ? 3.036 -5.806 -7.883 1.00 96.94 85 ARG A O 1
ATOM 616 N N . LEU A 1 86 ? 4.179 -4.944 -6.157 1.00 97.44 86 LEU A N 1
ATOM 617 C CA . LEU A 1 86 ? 4.933 -3.971 -6.947 1.00 97.44 86 LEU A CA 1
ATOM 618 C C . LEU A 1 86 ? 6.196 -4.592 -7.545 1.00 97.44 86 LEU A C 1
ATOM 620 O O . LEU A 1 86 ? 6.764 -5.544 -7.017 1.00 97.44 86 LEU A O 1
ATOM 624 N N . LYS A 1 87 ? 6.670 -4.015 -8.656 1.00 97.38 87 LYS A N 1
ATOM 625 C CA . LYS A 1 87 ? 7.925 -4.451 -9.288 1.00 97.38 87 LYS A CA 1
ATOM 626 C C . LYS A 1 87 ? 9.161 -4.024 -8.491 1.00 97.38 87 LYS A C 1
ATOM 628 O O . LYS A 1 87 ? 10.144 -4.755 -8.477 1.00 97.38 87 LYS A O 1
ATOM 633 N N . ASP A 1 88 ? 9.082 -2.865 -7.843 1.00 98.12 88 ASP A N 1
ATOM 634 C CA . ASP A 1 88 ? 10.089 -2.321 -6.929 1.00 98.12 88 ASP A CA 1
ATOM 635 C C . ASP A 1 88 ? 9.391 -1.873 -5.623 1.00 98.12 88 ASP A C 1
ATOM 637 O O . ASP A 1 88 ? 8.943 -0.723 -5.529 1.00 98.12 88 ASP A O 1
ATOM 641 N N . PRO A 1 89 ? 9.238 -2.781 -4.637 1.00 98.12 89 PRO A N 1
ATOM 642 C CA . PRO A 1 89 ? 8.519 -2.518 -3.386 1.00 98.12 89 PRO A CA 1
ATOM 643 C C . PRO A 1 89 ? 9.130 -1.403 -2.526 1.00 98.12 89 PRO A C 1
ATOM 645 O O . PRO A 1 89 ? 8.404 -0.671 -1.850 1.00 98.12 89 PRO A O 1
ATOM 648 N N . GLU A 1 90 ? 10.454 -1.245 -2.569 1.00 98.19 90 GLU A N 1
ATOM 649 C CA . GLU A 1 90 ? 11.184 -0.264 -1.758 1.00 98.19 90 GLU A CA 1
ATOM 650 C C . GLU A 1 90 ? 11.027 1.159 -2.304 1.00 98.19 90 GLU A C 1
ATOM 652 O O . GLU A 1 90 ? 11.096 2.132 -1.555 1.00 98.19 90 GLU A O 1
ATOM 657 N N . SER A 1 91 ? 10.733 1.296 -3.600 1.00 98.50 91 SER A N 1
ATOM 658 C CA . SER A 1 91 ? 10.391 2.585 -4.212 1.00 98.50 91 SER A CA 1
ATOM 659 C C . SER A 1 91 ? 8.956 3.058 -3.951 1.00 98.50 91 SER A C 1
ATOM 661 O O . SER A 1 91 ? 8.578 4.124 -4.437 1.00 98.50 91 SER A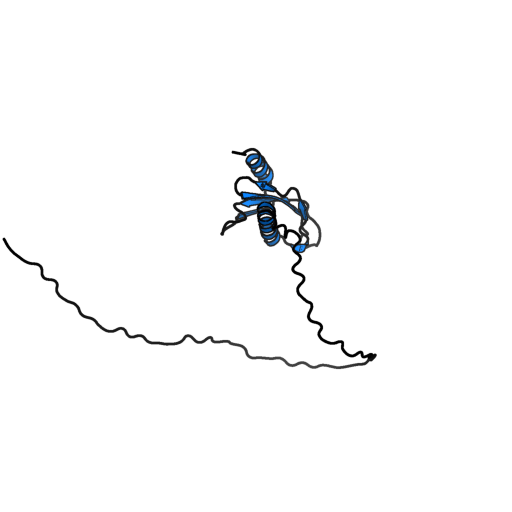 O 1
ATOM 663 N N . ALA A 1 92 ? 8.135 2.272 -3.248 1.00 98.50 92 ALA A N 1
ATOM 664 C CA . ALA A 1 92 ? 6.712 2.552 -3.107 1.00 98.50 92 ALA A CA 1
ATOM 665 C C . ALA A 1 92 ? 6.447 3.897 -2.412 1.00 98.50 92 ALA A C 1
ATOM 667 O O . ALA A 1 92 ? 6.870 4.141 -1.281 1.00 98.50 92 ALA A O 1
ATOM 668 N N . GLN A 1 93 ? 5.675 4.746 -3.080 1.00 98.75 93 GLN A N 1
ATOM 669 C CA . GLN A 1 93 ? 5.188 6.020 -2.572 1.00 98.75 93 GLN A CA 1
ATOM 670 C C . GLN A 1 93 ? 3.677 5.939 -2.421 1.00 98.75 93 GLN A C 1
ATOM 672 O O . GLN A 1 93 ? 2.962 5.732 -3.400 1.00 98.75 93 GLN A O 1
ATOM 677 N N . PHE A 1 94 ? 3.196 6.120 -1.197 1.00 98.56 94 PHE A N 1
ATOM 678 C CA . PHE A 1 94 ? 1.777 6.052 -0.875 1.00 98.56 94 PHE A CA 1
ATOM 679 C C . PHE A 1 94 ? 1.196 7.444 -0.659 1.00 98.56 94 PHE A C 1
ATOM 681 O O . PHE A 1 94 ? 1.833 8.302 -0.048 1.00 98.56 94 PHE A O 1
ATOM 688 N N . ARG A 1 95 ? -0.042 7.654 -1.109 1.00 98.25 95 ARG A N 1
ATOM 689 C CA . ARG A 1 95 ? -0.826 8.854 -0.789 1.00 98.25 95 ARG A CA 1
ATOM 690 C C . ARG A 1 95 ? -2.307 8.524 -0.656 1.00 98.25 95 ARG A C 1
ATOM 692 O O . ARG A 1 95 ? -2.753 7.467 -1.099 1.00 98.25 95 ARG A O 1
ATOM 699 N N . ASN A 1 96 ? -3.055 9.441 -0.041 1.00 96.12 96 ASN A N 1
ATOM 700 C CA . ASN A 1 96 ? -4.511 9.347 0.117 1.00 96.12 96 ASN A CA 1
ATOM 701 C C . ASN A 1 96 ? -4.980 8.018 0.745 1.00 96.12 96 ASN A C 1
ATOM 703 O O . ASN A 1 96 ? -6.076 7.530 0.450 1.00 96.12 96 ASN A O 1
ATOM 707 N N . VAL A 1 97 ? -4.132 7.431 1.602 1.00 96.94 97 VAL A N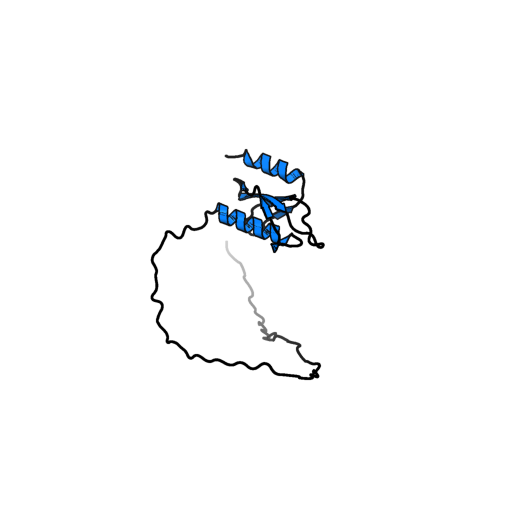 1
ATOM 708 C CA . VAL A 1 97 ? -4.386 6.140 2.245 1.00 96.94 97 VAL A CA 1
ATOM 709 C C . VAL A 1 97 ? -5.294 6.331 3.444 1.00 96.94 9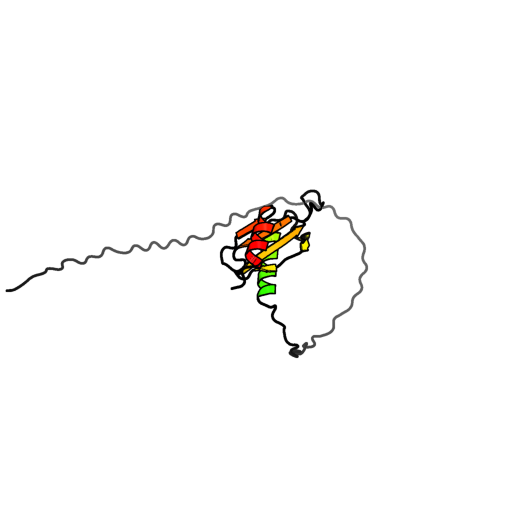7 VAL A C 1
ATOM 711 O O . VAL A 1 97 ? -5.007 7.137 4.327 1.00 96.94 97 VAL A O 1
ATOM 714 N N . ARG A 1 98 ? -6.380 5.569 3.480 1.00 94.44 98 ARG A N 1
ATOM 715 C CA . ARG A 1 98 ? -7.393 5.651 4.527 1.00 94.44 98 ARG A CA 1
ATOM 716 C C . ARG A 1 98 ? -8.042 4.304 4.770 1.00 94.44 98 ARG A C 1
ATOM 718 O O . ARG A 1 98 ? -8.269 3.530 3.838 1.00 94.44 98 ARG A O 1
ATOM 725 N N . ARG A 1 99 ? -8.360 4.054 6.034 1.00 94.69 99 ARG A N 1
ATOM 726 C CA . ARG A 1 99 ? -9.180 2.922 6.447 1.00 94.69 99 ARG A CA 1
ATOM 727 C C . ARG A 1 99 ? -10.654 3.305 6.341 1.00 94.69 99 ARG A C 1
ATOM 729 O O . ARG A 1 99 ? -11.045 4.388 6.767 1.00 94.69 99 ARG A O 1
ATOM 736 N N . LEU A 1 100 ? -11.452 2.414 5.772 1.00 92.38 100 LEU A N 1
ATOM 737 C CA . LEU A 1 100 ? -12.898 2.542 5.655 1.00 92.38 100 LEU A CA 1
ATOM 738 C C . LEU A 1 100 ? -13.604 1.907 6.869 1.00 92.38 100 LEU A C 1
ATOM 740 O O . LEU A 1 100 ? -13.007 1.067 7.554 1.00 92.38 100 LEU A O 1
ATOM 744 N N . PRO A 1 101 ? -14.873 2.269 7.150 1.00 87.38 101 PRO A N 1
ATOM 745 C CA . PRO A 1 101 ? -15.599 1.779 8.328 1.00 87.38 101 PRO A CA 1
ATOM 746 C C . PRO A 1 101 ? -15.707 0.250 8.425 1.00 87.38 101 PRO A C 1
ATOM 748 O O . PRO A 1 101 ? -15.717 -0.306 9.520 1.00 87.38 101 PRO A O 1
ATOM 751 N N . ASP A 1 102 ? -15.741 -0.442 7.288 1.00 87.56 102 ASP A N 1
ATOM 752 C CA . ASP A 1 102 ? -15.831 -1.901 7.200 1.00 87.56 102 ASP A CA 1
ATOM 753 C C . ASP A 1 102 ? -14.477 -2.624 7.311 1.00 87.56 102 ASP A C 1
ATOM 755 O O . ASP A 1 102 ? -14.415 -3.852 7.253 1.00 87.56 102 ASP A O 1
ATOM 759 N N . GLY A 1 103 ? -13.392 -1.876 7.535 1.00 89.12 103 GLY A N 1
ATOM 760 C CA . GLY A 1 103 ? -12.043 -2.412 7.702 1.00 89.12 103 GLY A CA 1
ATOM 761 C C . GLY A 1 103 ? -11.266 -2.594 6.401 1.00 89.12 103 GLY A C 1
ATOM 762 O O . GLY A 1 103 ? -10.136 -3.086 6.444 1.00 89.12 103 GLY A O 1
ATOM 763 N N . ASP A 1 104 ? -11.834 -2.169 5.277 1.00 94.94 104 ASP A N 1
ATOM 764 C CA . ASP A 1 104 ? -11.116 -2.061 4.015 1.00 94.94 104 ASP A CA 1
ATOM 765 C C . ASP A 1 104 ? -10.153 -0.870 4.026 1.00 94.94 104 ASP A C 1
ATOM 767 O O . ASP A 1 104 ? -10.280 0.058 4.829 1.00 94.94 104 ASP A O 1
ATOM 771 N N . VAL A 1 105 ? -9.181 -0.879 3.117 1.00 97.38 105 VAL A N 1
ATOM 772 C CA . VAL A 1 105 ? -8.231 0.227 2.954 1.00 97.38 105 VAL A CA 1
ATOM 773 C C . VAL A 1 105 ? -8.186 0.659 1.502 1.00 97.38 105 VAL A C 1
ATOM 775 O O . VAL A 1 105 ? -7.999 -0.160 0.607 1.00 97.38 105 VAL A O 1
ATOM 778 N N . CYS A 1 106 ? -8.321 1.960 1.286 1.00 97.31 106 CYS A N 1
ATOM 779 C CA . CYS A 1 106 ? -8.211 2.595 -0.017 1.00 97.31 106 CYS A CA 1
ATOM 780 C C . CYS A 1 106 ? -7.027 3.549 -0.038 1.00 97.31 106 CYS A C 1
ATOM 782 O O . CYS A 1 106 ? -6.724 4.184 0.972 1.00 97.31 106 CYS A O 1
ATOM 784 N N . GLY A 1 107 ? -6.396 3.702 -1.196 1.00 97.25 107 GLY A N 1
ATOM 785 C CA . GLY A 1 107 ? -5.359 4.703 -1.390 1.00 97.25 107 GLY A CA 1
ATOM 786 C C . GLY A 1 107 ? -4.788 4.683 -2.794 1.00 97.25 107 GLY A C 1
ATOM 787 O O . GLY A 1 107 ? -5.350 4.082 -3.709 1.00 97.25 107 GLY A O 1
ATOM 788 N N . GLU A 1 108 ? -3.657 5.353 -2.953 1.00 98.25 108 GLU A N 1
ATOM 789 C CA . GLU A 1 108 ? -2.892 5.352 -4.190 1.00 98.25 108 GLU A CA 1
ATOM 790 C C . GLU A 1 108 ? -1.439 4.989 -3.914 1.00 98.25 108 GLU A C 1
ATOM 792 O O . GLU A 1 108 ? -0.870 5.363 -2.882 1.00 98.25 108 GLU A O 1
ATOM 797 N N . VAL A 1 109 ? -0.835 4.288 -4.866 1.00 98.56 109 VAL A N 1
ATOM 798 C CA . VAL A 1 109 ? 0.570 3.904 -4.829 1.00 98.56 109 VAL A CA 1
ATOM 799 C C . VAL A 1 109 ? 1.243 4.237 -6.152 1.00 98.56 109 VAL A C 1
ATOM 801 O O . VAL A 1 109 ? 0.674 4.048 -7.224 1.00 98.56 109 VAL A O 1
ATOM 804 N N . ASN A 1 110 ? 2.468 4.734 -6.077 1.00 98.62 110 ASN A N 1
ATOM 805 C CA . ASN A 1 110 ? 3.379 4.846 -7.206 1.00 98.62 110 ASN A CA 1
ATOM 806 C C . ASN A 1 110 ? 4.645 4.049 -6.881 1.00 98.62 110 ASN A C 1
ATOM 808 O O . ASN A 1 110 ? 5.080 4.020 -5.732 1.00 98.62 110 ASN A O 1
ATOM 812 N N . SER A 1 111 ? 5.242 3.410 -7.878 1.00 98.56 111 SER A N 1
ATOM 813 C CA . SER A 1 111 ? 6.510 2.696 -7.733 1.00 98.56 111 SER A CA 1
ATOM 814 C C . SER A 1 111 ? 7.286 2.733 -9.038 1.00 98.56 111 SER A C 1
ATOM 816 O O . SER A 1 111 ? 6.727 2.986 -10.111 1.00 98.56 111 SER A O 1
ATOM 818 N N . LYS A 1 112 ? 8.580 2.442 -8.960 1.00 98.56 112 LYS A N 1
ATOM 819 C CA . LYS A 1 112 ? 9.389 2.218 -10.150 1.00 98.56 112 LYS A CA 1
ATOM 820 C C . LYS A 1 112 ? 8.952 0.935 -10.856 1.00 98.56 112 LYS A C 1
ATOM 822 O O . LYS A 1 112 ? 8.524 -0.041 -10.235 1.00 98.56 112 LYS A O 1
ATOM 827 N N . ASN A 1 113 ? 9.051 0.950 -12.178 1.00 96.38 113 ASN A N 1
ATOM 828 C CA . ASN A 1 113 ? 8.938 -0.236 -13.018 1.00 96.38 113 ASN A CA 1
ATOM 829 C C . ASN A 1 113 ? 10.309 -0.927 -13.174 1.00 96.38 113 ASN A C 1
ATOM 831 O O . ASN A 1 113 ? 11.316 -0.483 -12.625 1.00 96.38 113 ASN A O 1
ATOM 835 N N . GLY A 1 114 ? 10.371 -1.996 -13.975 1.00 96.81 114 GLY A N 1
ATOM 836 C CA . GLY A 1 114 ? 11.620 -2.727 -14.239 1.00 96.81 114 GLY A CA 1
ATOM 837 C C . GLY A 1 114 ? 12.710 -1.930 -14.975 1.00 96.81 114 GLY A C 1
ATOM 838 O O . GLY A 1 114 ? 13.829 -2.413 -15.088 1.00 96.81 114 GLY A O 1
ATOM 839 N N . PHE A 1 115 ? 12.402 -0.723 -15.455 1.00 96.94 115 PHE A N 1
ATOM 840 C CA . PHE A 1 115 ? 13.347 0.195 -16.098 1.00 96.94 115 PHE A CA 1
ATOM 841 C C . PHE A 1 115 ? 13.818 1.312 -15.149 1.00 96.94 115 PHE A C 1
ATOM 843 O O . PHE A 1 115 ? 14.552 2.204 -15.564 1.00 96.94 115 PHE A O 1
ATOM 850 N N . GLY A 1 116 ? 13.391 1.291 -13.879 1.00 96.94 116 GLY A N 1
ATOM 851 C CA . GLY A 1 116 ? 13.803 2.251 -12.851 1.00 96.94 116 GLY A CA 1
ATOM 852 C C . GLY A 1 116 ? 13.022 3.571 -12.832 1.00 96.94 116 GLY A C 1
ATOM 853 O O . GLY A 1 116 ? 13.338 4.443 -12.019 1.00 96.94 116 GLY A O 1
ATOM 854 N N . GLY A 1 117 ? 12.004 3.726 -13.686 1.00 98.25 117 GLY A N 1
ATOM 855 C CA . GLY A 1 117 ? 11.162 4.925 -13.767 1.00 98.25 117 GLY A CA 1
ATOM 856 C C . GLY A 1 117 ? 9.816 4.764 -13.058 1.00 98.25 117 GLY A C 1
ATOM 857 O O . GLY A 1 117 ? 9.225 3.685 -13.091 1.00 98.25 117 GLY A O 1
ATOM 858 N N . TYR A 1 118 ? 9.317 5.843 -12.447 1.00 98.50 118 TYR A N 1
ATOM 859 C CA . TYR A 1 118 ? 7.962 5.903 -11.888 1.00 98.50 118 TYR A CA 1
ATOM 860 C C . TYR A 1 118 ? 6.914 5.995 -13.001 1.00 98.50 118 TYR A C 1
ATOM 862 O O . TYR A 1 118 ? 7.082 6.763 -13.946 1.00 98.50 118 TYR A O 1
ATOM 870 N N . VAL A 1 119 ? 5.822 5.240 -12.870 1.00 94.94 119 VAL A N 1
ATOM 871 C CA . VAL A 1 119 ? 4.749 5.168 -13.885 1.00 94.94 119 VAL A CA 1
ATOM 872 C C . VAL A 1 119 ? 3.532 6.035 -13.555 1.00 94.94 119 VAL A C 1
ATOM 874 O O . VAL A 1 119 ? 2.632 6.162 -14.377 1.00 94.94 119 VAL A O 1
ATOM 877 N N . GLY A 1 120 ? 3.521 6.653 -12.373 1.00 97.44 120 GLY A N 1
ATOM 878 C CA . GLY A 1 120 ? 2.403 7.447 -11.876 1.00 97.44 120 GLY A CA 1
ATOM 879 C C . GLY A 1 120 ? 1.636 6.730 -10.769 1.00 97.44 120 GLY A C 1
ATOM 880 O O . GLY A 1 120 ? 1.818 5.537 -10.521 1.00 97.44 120 GLY A O 1
ATOM 881 N N . PHE A 1 121 ? 0.799 7.492 -10.067 1.00 97.94 121 PHE A N 1
ATOM 882 C CA . PHE A 1 121 ? -0.032 6.958 -8.993 1.00 97.94 121 PHE A CA 1
ATOM 883 C C . PHE A 1 121 ? -1.177 6.125 -9.562 1.00 97.94 121 PHE A C 1
ATOM 885 O O . PHE A 1 121 ? -1.892 6.568 -10.456 1.00 97.94 121 PHE A O 1
ATOM 892 N N . GLN A 1 122 ? -1.342 4.929 -9.010 1.00 97.12 122 GLN A N 1
ATOM 893 C CA . GLN A 1 122 ? -2.420 4.002 -9.311 1.00 97.12 122 GLN A CA 1
ATOM 894 C C . GLN A 1 122 ? -3.235 3.751 -8.047 1.00 97.12 122 GLN A C 1
ATOM 896 O O . GLN A 1 122 ? -2.681 3.620 -6.953 1.00 97.12 122 GLN A O 1
ATOM 901 N N . HIS A 1 123 ? -4.552 3.655 -8.198 1.00 97.62 123 HIS A N 1
ATOM 902 C CA . HIS A 1 123 ? -5.441 3.335 -7.090 1.00 97.62 123 HIS A CA 1
ATOM 903 C C . HIS A 1 123 ? -5.250 1.892 -6.615 1.00 97.62 123 HIS A C 1
ATOM 905 O O . HIS A 1 123 ? -5.061 0.981 -7.422 1.00 97.62 123 HIS A O 1
ATOM 911 N N . PHE A 1 124 ? -5.346 1.678 -5.305 1.00 97.94 124 PHE A N 1
ATOM 912 C CA . PHE A 1 124 ? -5.428 0.349 -4.711 1.00 97.94 124 PHE A CA 1
ATOM 913 C C . PHE A 1 124 ? -6.597 0.256 -3.731 1.00 97.94 124 PHE A C 1
ATOM 915 O O . PHE A 1 124 ? -6.999 1.245 -3.110 1.00 97.94 124 PHE A O 1
ATOM 922 N N . TRP A 1 125 ? -7.109 -0.961 -3.574 1.00 97.81 125 TRP A N 1
ATOM 923 C CA . TRP A 1 125 ? -8.142 -1.301 -2.607 1.00 97.81 125 TRP A CA 1
ATOM 924 C C . TRP A 1 125 ? -7.846 -2.658 -1.978 1.00 97.81 125 TRP A C 1
ATOM 926 O O . TRP A 1 125 ? -7.678 -3.659 -2.677 1.00 97.81 125 TRP A O 1
ATOM 936 N N . ILE A 1 126 ? -7.767 -2.675 -0.649 1.00 97.69 126 ILE A N 1
ATOM 937 C CA . ILE A 1 126 ? -7.583 -3.881 0.151 1.00 97.69 126 ILE A CA 1
ATOM 938 C C . ILE A 1 126 ? -8.892 -4.217 0.844 1.00 97.69 126 ILE A C 1
ATOM 940 O O . ILE A 1 126 ? -9.389 -3.419 1.643 1.00 97.69 126 ILE A O 1
ATOM 944 N N . ILE A 1 127 ? -9.409 -5.411 0.576 1.00 95.12 127 ILE A N 1
ATOM 945 C CA . ILE A 1 127 ? -10.599 -5.935 1.243 1.00 95.12 127 ILE A CA 1
ATOM 946 C C . ILE A 1 127 ? -10.161 -6.688 2.491 1.00 95.12 127 ILE A C 1
ATOM 948 O O . ILE A 1 127 ? -9.325 -7.592 2.411 1.00 95.12 127 ILE A O 1
ATOM 952 N N . ARG A 1 128 ? -10.736 -6.326 3.644 1.00 92.31 128 ARG A N 1
ATOM 953 C CA . ARG A 1 128 ? -10.451 -6.933 4.954 1.00 92.31 128 ARG A CA 1
ATOM 954 C C . ARG A 1 128 ? -8.947 -7.089 5.227 1.00 92.31 128 ARG A C 1
ATOM 956 O O . ARG A 1 128 ? -8.461 -8.205 5.426 1.00 92.31 128 ARG A O 1
ATOM 963 N N . ALA A 1 129 ? -8.219 -5.972 5.290 1.00 91.25 129 ALA A N 1
ATOM 964 C CA . ALA A 1 129 ? -6.755 -5.950 5.438 1.00 91.25 129 ALA A CA 1
ATOM 965 C C . ALA A 1 129 ? -6.210 -6.721 6.664 1.00 91.25 129 ALA A C 1
ATOM 967 O O . ALA A 1 129 ? -5.067 -7.158 6.640 1.00 91.25 129 ALA A O 1
ATOM 968 N N . GLN A 1 130 ? -7.021 -6.909 7.713 1.00 89.31 130 GLN A N 1
ATOM 969 C CA . GLN A 1 130 ? -6.667 -7.663 8.930 1.00 89.31 130 GLN A CA 1
ATOM 970 C C . GLN A 1 130 ? -7.252 -9.088 8.982 1.00 89.31 130 GLN A C 1
ATOM 972 O O . GLN A 1 130 ? -7.184 -9.752 10.015 1.00 89.31 130 GLN A O 1
ATOM 977 N N . SER A 1 131 ? -7.887 -9.567 7.910 1.00 92.12 131 SER A N 1
ATOM 978 C CA . SER A 1 131 ? -8.390 -10.945 7.863 1.00 92.12 131 SER A CA 1
ATOM 979 C C . SER A 1 131 ? -7.280 -11.942 7.535 1.00 92.12 131 SER A C 1
ATOM 981 O O . SER A 1 131 ? -6.219 -11.575 7.038 1.00 92.12 131 SER A O 1
ATOM 983 N N . SER A 1 132 ? -7.539 -13.230 7.766 1.00 92.75 132 SER A N 1
ATOM 984 C CA . SER A 1 132 ? -6.611 -14.307 7.397 1.00 92.75 132 SER A CA 1
ATOM 985 C C . SER A 1 132 ? -6.384 -14.434 5.887 1.00 92.75 132 SER A C 1
ATOM 987 O O . SER A 1 132 ? -5.442 -15.109 5.479 1.00 92.75 132 SER A O 1
ATOM 989 N N . GLN A 1 133 ? -7.246 -13.833 5.062 1.00 91.50 133 GLN A N 1
ATOM 990 C CA . GLN A 1 133 ? -7.200 -13.870 3.599 1.00 91.50 133 GLN A CA 1
ATOM 991 C C . GLN A 1 133 ? -7.559 -12.480 3.040 1.00 91.50 133 GLN A C 1
ATOM 993 O O . GLN A 1 133 ? -8.698 -12.267 2.615 1.00 91.50 133 GLN A O 1
ATOM 998 N N . PRO A 1 134 ? -6.627 -11.511 3.074 1.00 95.06 134 PRO A N 1
ATOM 999 C CA . PRO A 1 134 ? -6.869 -10.185 2.525 1.00 95.06 134 PRO A CA 1
ATOM 1000 C C . PRO A 1 134 ? -6.819 -10.212 0.993 1.00 95.06 134 PRO A C 1
ATOM 1002 O O . PRO A 1 134 ? -5.960 -10.863 0.393 1.00 95.06 134 PRO A O 1
ATOM 1005 N N . GLU A 1 135 ? -7.713 -9.463 0.353 1.00 95.50 135 GLU A N 1
ATOM 1006 C CA . GLU A 1 135 ? -7.764 -9.354 -1.107 1.00 95.50 135 GLU A CA 1
ATOM 1007 C C . GLU A 1 135 ? -7.172 -8.020 -1.562 1.00 95.50 135 GLU A C 1
ATOM 1009 O O . GLU A 1 135 ? -7.525 -6.968 -1.027 1.00 95.50 135 GLU A O 1
ATOM 1014 N N . VAL A 1 136 ? -6.265 -8.064 -2.541 1.00 96.94 136 VAL A N 1
ATOM 1015 C CA . VAL A 1 136 ? -5.480 -6.909 -2.998 1.00 96.94 136 VAL A CA 1
ATOM 1016 C C . VAL A 1 136 ? -5.859 -6.560 -4.434 1.00 96.94 136 VAL A C 1
ATOM 1018 O O . VAL A 1 136 ? -5.556 -7.324 -5.348 1.00 96.94 136 VAL A O 1
ATOM 1021 N N . HIS A 1 137 ? -6.455 -5.388 -4.641 1.00 96.81 137 HIS A N 1
ATOM 1022 C CA . HIS A 1 137 ? -6.762 -4.837 -5.962 1.00 96.81 137 HIS A CA 1
ATOM 1023 C C . HIS A 1 137 ? -5.868 -3.630 -6.258 1.00 96.81 137 HIS A C 1
ATOM 1025 O O . HIS A 1 137 ? -5.724 -2.751 -5.408 1.00 96.81 137 HIS A O 1
ATOM 1031 N N . LEU A 1 138 ? -5.292 -3.561 -7.463 1.00 95.50 138 LEU A N 1
ATOM 1032 C CA . LEU A 1 138 ? -4.359 -2.509 -7.880 1.00 95.50 138 LEU A CA 1
ATOM 1033 C C . LEU A 1 138 ? -4.642 -2.068 -9.323 1.00 95.50 138 LEU A C 1
ATOM 1035 O O . LEU A 1 138 ? -4.849 -2.913 -10.190 1.00 95.50 138 LEU A O 1
ATOM 1039 N N . GLY A 1 139 ? -4.614 -0.759 -9.580 1.00 92.69 139 GLY A N 1
ATOM 1040 C CA . GLY A 1 139 ? -4.649 -0.191 -10.932 1.00 92.69 139 GLY A CA 1
ATOM 1041 C C . GLY A 1 139 ? -5.997 -0.309 -11.648 1.00 92.69 139 GLY A C 1
ATOM 1042 O O . GLY A 1 139 ? -6.048 -0.236 -12.871 1.00 92.69 139 GLY A O 1
ATOM 1043 N N . ILE A 1 140 ? -7.091 -0.512 -10.910 1.00 92.06 140 ILE A N 1
ATOM 1044 C CA . ILE A 1 140 ? -8.441 -0.571 -11.479 1.00 92.06 140 ILE A CA 1
ATOM 1045 C C . ILE A 1 140 ? -9.090 0.809 -11.329 1.00 92.06 140 ILE A C 1
ATOM 1047 O O . ILE A 1 140 ? -9.299 1.270 -10.211 1.00 92.06 140 ILE A O 1
ATOM 1051 N N . GLU A 1 141 ? -9.471 1.437 -12.442 1.00 85.62 141 GLU A N 1
ATOM 1052 C CA . GLU A 1 141 ? -10.116 2.766 -12.471 1.00 85.62 141 GLU A CA 1
ATOM 1053 C C . GLU A 1 141 ? -11.372 2.848 -11.585 1.00 85.62 141 GLU A C 1
ATOM 1055 O O . GLU A 1 141 ? -11.635 3.850 -10.925 1.00 85.62 141 GLU A O 1
ATOM 1060 N N . ALA A 1 142 ? -12.134 1.753 -11.502 1.00 91.06 142 ALA A N 1
ATOM 1061 C CA . ALA A 1 142 ? -13.333 1.677 -10.670 1.00 91.06 142 ALA A CA 1
ATOM 1062 C C . ALA A 1 142 ? -13.049 1.742 -9.155 1.00 91.06 142 ALA A C 1
ATOM 1064 O O . ALA A 1 142 ? -13.984 1.958 -8.382 1.00 91.06 142 ALA A O 1
ATOM 1065 N N . ILE A 1 143 ? -11.794 1.580 -8.710 1.00 92.75 143 ILE A N 1
ATOM 1066 C CA . ILE A 1 143 ? -11.440 1.637 -7.284 1.00 92.75 143 ILE A CA 1
ATOM 1067 C C . ILE A 1 143 ? -11.802 2.994 -6.681 1.00 92.75 143 ILE A C 1
ATOM 1069 O O . ILE A 1 143 ? -12.350 3.022 -5.585 1.00 92.75 143 ILE A O 1
ATOM 1073 N N . ASP A 1 144 ? -11.570 4.108 -7.378 1.00 90.12 144 ASP A N 1
ATOM 1074 C CA . ASP A 1 144 ? -11.917 5.434 -6.847 1.00 90.12 144 ASP A CA 1
ATOM 1075 C C . ASP A 1 144 ? -13.425 5.557 -6.565 1.00 90.12 144 ASP A C 1
ATOM 1077 O O . ASP A 1 144 ? -13.831 6.015 -5.495 1.00 90.12 144 ASP A O 1
ATOM 1081 N N . VAL A 1 145 ? -14.257 5.054 -7.483 1.00 91.19 145 VAL A N 1
ATOM 1082 C CA . VAL A 1 145 ? -15.719 5.028 -7.332 1.00 91.19 145 VAL A CA 1
ATOM 1083 C C . VAL A 1 145 ? -16.128 4.170 -6.133 1.00 91.19 145 VAL A C 1
ATOM 1085 O O . VAL A 1 145 ? -16.951 4.597 -5.322 1.00 91.19 145 VAL A O 1
ATOM 1088 N N . ILE A 1 146 ? -15.532 2.982 -5.991 1.00 91.31 146 ILE A N 1
ATOM 1089 C CA . ILE A 1 146 ? -15.804 2.066 -4.874 1.00 91.31 146 ILE A CA 1
ATOM 1090 C C . ILE A 1 146 ? -15.415 2.719 -3.546 1.00 91.31 146 ILE A C 1
ATOM 1092 O O . ILE A 1 146 ? -16.214 2.748 -2.612 1.00 91.31 146 ILE A O 1
ATOM 1096 N N . CYS A 1 147 ? -14.209 3.276 -3.465 1.00 91.19 147 CYS A N 1
ATOM 1097 C CA . CYS A 1 147 ? -13.699 3.903 -2.256 1.00 91.19 147 CYS A CA 1
ATOM 1098 C C . CYS A 1 147 ? -14.574 5.085 -1.827 1.00 91.19 147 CYS A C 1
ATOM 1100 O O . CYS A 1 147 ? -15.012 5.121 -0.680 1.00 91.19 147 CYS A O 1
ATOM 1102 N N . LYS A 1 148 ? -14.926 5.983 -2.756 1.00 90.38 148 LYS A N 1
ATOM 1103 C CA . LYS A 1 148 ? -15.817 7.121 -2.481 1.00 90.38 148 LYS A CA 1
ATOM 1104 C C . LYS A 1 148 ? -17.201 6.691 -2.006 1.00 90.38 148 LYS A C 1
ATOM 1106 O O . LYS A 1 148 ? -17.736 7.265 -1.060 1.00 90.38 148 LYS A O 1
ATOM 1111 N N . ALA A 1 149 ? -17.782 5.664 -2.625 1.00 90.00 149 ALA A N 1
ATOM 1112 C CA . ALA A 1 149 ? -19.092 5.152 -2.229 1.00 90.00 149 ALA A CA 1
ATOM 1113 C C . ALA A 1 149 ? -19.092 4.568 -0.805 1.00 90.00 149 ALA A C 1
ATOM 1115 O O . ALA A 1 149 ? -20.102 4.637 -0.103 1.00 90.00 149 ALA A O 1
ATOM 1116 N N . LYS A 1 150 ? -17.964 3.996 -0.369 1.00 87.25 150 LYS A N 1
ATOM 1117 C CA . LYS A 1 150 ? -17.827 3.377 0.955 1.00 87.25 150 LYS A CA 1
ATOM 1118 C C . LYS A 1 150 ? -17.501 4.379 2.063 1.00 87.25 150 LYS A C 1
ATOM 1120 O O . LYS A 1 150 ? -17.878 4.138 3.205 1.00 87.25 150 LYS A O 1
ATOM 1125 N N . GLU A 1 151 ? -16.875 5.510 1.743 1.00 81.50 151 GLU A N 1
ATOM 1126 C CA . GLU A 1 151 ? -16.583 6.579 2.711 1.00 81.50 151 GLU A CA 1
ATOM 1127 C C . GLU A 1 151 ? -17.839 7.215 3.312 1.00 81.50 151 GLU A C 1
ATOM 1129 O O . GLU A 1 151 ? -17.877 7.485 4.507 1.00 81.50 151 GLU A O 1
ATOM 1134 N N . GLY A 1 152 ? -18.878 7.433 2.502 1.00 71.94 152 GLY A N 1
ATOM 1135 C CA . GLY A 1 152 ? -20.127 8.063 2.949 1.00 71.94 152 GLY A CA 1
ATOM 1136 C C . GLY A 1 152 ? -21.067 7.137 3.726 1.00 71.94 152 GLY A C 1
ATOM 1137 O O . GLY A 1 152 ? -22.135 7.569 4.151 1.00 71.94 152 GLY A O 1
ATOM 1138 N N . LYS A 1 153 ? -20.705 5.861 3.895 1.00 63.62 153 LYS A N 1
ATOM 1139 C CA . LYS A 1 153 ? -21.524 4.852 4.573 1.00 63.62 153 LYS A CA 1
ATOM 1140 C C . LYS A 1 153 ? -21.114 4.722 6.042 1.00 63.62 153 LYS A C 1
ATOM 1142 O O . LYS A 1 153 ? -20.834 3.631 6.531 1.00 63.62 153 LYS A O 1
ATOM 1147 N N . THR A 1 154 ? -21.039 5.845 6.746 1.00 53.16 154 THR A N 1
ATOM 1148 C CA . THR A 1 154 ? -20.979 5.873 8.210 1.00 53.16 154 THR A CA 1
ATOM 1149 C C . THR A 1 154 ? -22.347 5.437 8.733 1.00 53.16 154 THR A C 1
ATOM 1151 O O . THR A 1 154 ? -23.358 6.046 8.391 1.00 53.16 154 THR A O 1
ATOM 1154 N N . THR A 1 155 ? -22.385 4.319 9.461 1.00 51.47 155 THR A N 1
ATOM 1155 C CA . THR A 1 155 ? -23.604 3.817 10.126 1.00 51.47 155 THR A CA 1
ATOM 1156 C C . THR A 1 155 ? -23.976 4.708 11.300 1.00 51.47 155 THR A C 1
ATOM 1158 O O . THR A 1 155 ? -23.034 5.182 11.975 1.00 51.47 155 THR A O 1
#

Sequence (155 aa):
MKISHPVVLVGVVAAVAAAATWMHQSHNIRPKDDPTPQLSHGSEASTTSGEASAPVAQQHSAAPVTQPSPDVQVIATAQSLVKDRLKDPESAQFRNVRRLPDGDVCGEVNSKNGFGGYVGFQHFWIIRAQSSQPEVHLGIEAIDVICKAKEGKTT

Foldseek 3Di:
DDDDDDDDDDDDDDDDPPDDDPDDDDDDDYDDDDDDDDDDDDDDDDDDDDDDDDPPPDPPPDDPPPDPPPFSVLQVLLLVVVLVVDQHSVQKDWDPWGAFPQSKIKTWIWGADPVRDIPDIWIKIWDNSPDPDIDIDIRDPCRVVVVVVRRPPDD

pLDDT: mean 75.47, std 21.54, range [34.53, 98.75]

Radius of gyration: 32.32 Å; chains: 1; bounding box: 94×71×50 Å